Protein AF-A0A7C7X3R4-F1 (afdb_monomer_lite)

pLDDT: mean 77.68, std 12.05, range [36.22, 93.56]

Sequence (176 aa):
MNEYLIIAFWIIAAFTLCMLVMKVWGDGIYMLVKNWRVVTAVAMVLVFVSLISLKHDNLQYEMASYVYSAKTPDDVKIASTIQQCKGFVQAKLEGQETQDYRTISAGIINISNISYWEICANTFGMNYWKHDISINGQNGGHLLCNAYTHATYRSGKVNAWCDTVFASPRTEDQKV

Radius of gyration: 28.85 Å; chains: 1; bounding box: 62×56×86 Å

Secondary structure (DSSP, 8-state):
-HHHHHHHHHHHHHHHHHHHHHHHHHHHHHHHHHTHHHHHHHHHHHHHHHHHHHHHHHHHHHHHHHHHHH----HHHHHHHHHHHHHHHHHHHTT-----EEEEEETTEEEEEEEHHHHHHHHHHHHTTTS---BTTB-HHHHHHHHHHT-S---HHHHHHHHHHS-PPPTTS---

Structure (mmCIF, N/CA/C/O backbone):
data_AF-A0A7C7X3R4-F1
#
_entry.id   AF-A0A7C7X3R4-F1
#
loop_
_atom_site.group_PDB
_atom_site.id
_atom_site.type_symbol
_atom_site.label_atom_id
_atom_site.label_alt_id
_atom_site.label_comp_id
_atom_site.label_asym_id
_atom_site.label_entity_id
_atom_site.label_seq_id
_atom_site.pdbx_PDB_ins_code
_atom_site.Cartn_x
_atom_site.Cartn_y
_atom_site.Cartn_z
_atom_site.occupancy
_atom_site.B_iso_or_equiv
_atom_site.auth_seq_id
_atom_site.auth_comp_id
_atom_site.auth_asym_id
_atom_site.auth_atom_id
_atom_site.pdbx_PDB_model_num
ATOM 1 N N . MET A 1 1 ? 11.519 27.269 -60.490 1.00 56.34 1 MET A N 1
ATOM 2 C CA . MET A 1 1 ? 12.779 26.507 -60.674 1.00 56.34 1 MET A CA 1
ATOM 3 C C . MET A 1 1 ? 13.550 26.326 -59.360 1.00 56.34 1 MET A C 1
ATOM 5 O O . MET A 1 1 ? 14.027 25.228 -59.125 1.00 56.34 1 MET A O 1
ATOM 9 N N . ASN A 1 2 ? 13.601 27.332 -58.471 1.00 65.75 2 A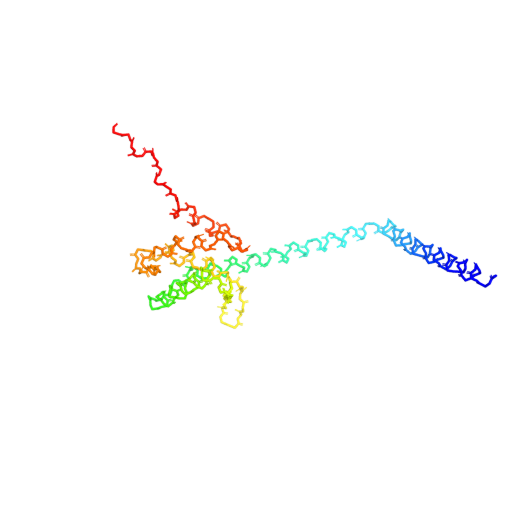SN A N 1
ATOM 10 C CA . ASN A 1 2 ? 14.262 27.224 -57.156 1.00 65.75 2 ASN A CA 1
ATOM 11 C C . ASN A 1 2 ? 13.612 26.233 -56.169 1.00 65.75 2 ASN A C 1
ATOM 13 O O . ASN A 1 2 ? 14.325 25.531 -55.464 1.00 65.75 2 ASN A O 1
ATOM 17 N N . GLU A 1 3 ? 12.281 26.133 -56.121 1.00 68.00 3 GLU A N 1
ATOM 18 C CA . GLU A 1 3 ? 11.597 25.279 -55.129 1.00 68.00 3 GLU A CA 1
ATOM 19 C C . GLU A 1 3 ? 11.862 23.781 -55.336 1.00 68.00 3 GLU A C 1
ATOM 21 O 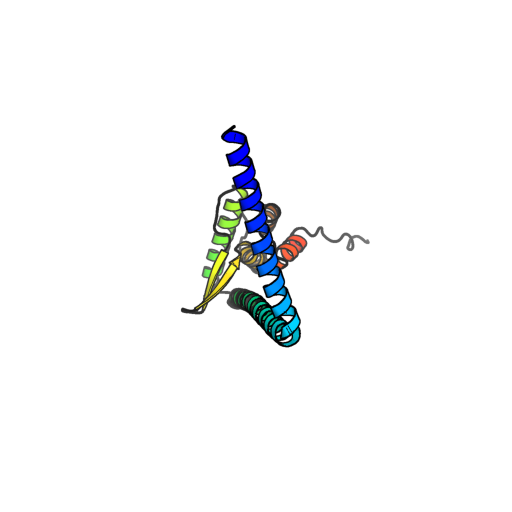O . GLU A 1 3 ? 12.132 23.059 -54.380 1.00 68.00 3 GLU A O 1
ATOM 26 N N . TYR A 1 4 ? 11.892 23.320 -56.589 1.00 73.12 4 TYR A N 1
ATOM 27 C CA . TYR A 1 4 ? 12.204 21.925 -56.919 1.00 73.12 4 TYR A CA 1
ATOM 28 C C . TYR A 1 4 ? 13.652 21.542 -56.578 1.00 73.12 4 TYR A C 1
ATOM 30 O O . TYR A 1 4 ? 13.905 20.412 -56.168 1.00 73.12 4 TYR A O 1
ATOM 38 N N . LEU A 1 5 ? 14.594 22.486 -56.691 1.00 75.75 5 LEU A N 1
ATOM 39 C CA . LEU A 1 5 ? 15.992 22.282 -56.292 1.00 75.75 5 LEU A CA 1
ATOM 40 C C . LEU A 1 5 ? 16.142 22.190 -54.769 1.00 75.75 5 LEU A C 1
ATOM 42 O O . LEU A 1 5 ? 16.893 21.349 -54.279 1.00 75.75 5 LEU A O 1
ATOM 46 N N . ILE A 1 6 ? 15.391 23.002 -54.021 1.00 77.00 6 ILE A N 1
ATOM 47 C CA . ILE A 1 6 ? 15.380 22.960 -52.553 1.00 77.00 6 ILE A CA 1
ATOM 48 C C . ILE A 1 6 ? 14.796 21.627 -52.069 1.00 77.00 6 ILE A C 1
ATOM 50 O O . ILE A 1 6 ? 15.401 20.964 -51.230 1.00 77.00 6 ILE A O 1
ATOM 54 N N . ILE A 1 7 ? 13.668 21.186 -52.635 1.00 80.00 7 ILE A N 1
ATOM 55 C CA . ILE A 1 7 ? 13.045 19.900 -52.280 1.00 80.00 7 ILE A CA 1
ATOM 56 C C . ILE A 1 7 ? 13.986 18.728 -52.596 1.00 80.00 7 ILE A C 1
ATOM 58 O O . ILE A 1 7 ? 14.174 17.850 -51.754 1.00 80.00 7 ILE A O 1
ATOM 62 N N . ALA A 1 8 ? 14.637 18.731 -53.764 1.00 80.94 8 ALA A N 1
ATOM 63 C CA . ALA A 1 8 ? 15.609 17.700 -54.125 1.00 80.94 8 ALA A CA 1
ATOM 64 C C . ALA A 1 8 ? 16.798 17.650 -53.147 1.00 80.94 8 ALA A C 1
ATOM 66 O O . ALA A 1 8 ? 17.225 16.564 -52.752 1.00 80.94 8 ALA A O 1
ATOM 67 N N . PHE A 1 9 ? 17.295 18.807 -52.698 1.00 84.75 9 PHE A N 1
ATOM 68 C CA . PHE A 1 9 ? 18.372 18.884 -51.711 1.00 84.75 9 PHE A CA 1
ATOM 69 C C . PHE A 1 9 ? 17.968 18.280 -50.357 1.00 84.75 9 PHE A C 1
ATOM 71 O O . PHE A 1 9 ? 18.719 17.484 -49.793 1.00 84.75 9 PHE A O 1
ATOM 78 N N . TRP A 1 10 ? 16.762 18.577 -49.862 1.00 84.94 10 TRP A N 1
ATOM 79 C CA . TRP A 1 10 ? 16.252 18.000 -48.611 1.00 84.94 10 TRP A CA 1
ATOM 80 C C . TRP A 1 10 ? 16.064 16.484 -48.687 1.00 84.94 10 TRP A C 1
ATOM 82 O O . TRP A 1 10 ? 16.384 15.784 -47.727 1.00 84.94 10 TRP A O 1
ATOM 92 N N . ILE A 1 11 ? 15.610 15.961 -49.828 1.00 85.44 11 ILE A N 1
ATOM 93 C CA . ILE A 1 11 ? 15.464 14.513 -50.039 1.00 85.44 11 ILE A CA 1
ATOM 94 C C . ILE A 1 11 ? 16.835 13.821 -49.998 1.00 85.44 11 ILE A C 1
ATOM 96 O O . ILE A 1 11 ? 16.991 12.799 -49.330 1.00 85.44 11 ILE A O 1
ATOM 100 N N . ILE A 1 12 ? 17.851 14.397 -50.647 1.00 86.31 12 ILE A N 1
ATOM 101 C CA . ILE A 1 12 ? 19.220 13.856 -50.641 1.00 86.31 12 ILE A CA 1
ATOM 102 C C . ILE A 1 12 ? 19.835 13.929 -49.232 1.00 86.31 12 ILE A C 1
ATOM 104 O O . ILE A 1 12 ? 20.488 12.980 -48.784 1.00 86.31 12 ILE A O 1
ATOM 108 N N . ALA A 1 13 ? 19.594 15.016 -48.496 1.00 84.38 13 ALA A N 1
ATOM 109 C CA . ALA A 1 13 ? 20.072 15.171 -47.124 1.00 84.38 13 ALA A CA 1
ATOM 110 C C . ALA A 1 13 ? 19.409 14.157 -46.169 1.00 84.38 13 ALA A C 1
ATOM 112 O O . ALA A 1 13 ? 20.085 13.513 -45.368 1.00 84.38 13 ALA A O 1
ATOM 113 N N . ALA A 1 14 ? 18.096 13.943 -46.294 1.00 84.31 14 ALA A N 1
ATOM 114 C CA . ALA A 1 14 ? 17.368 12.952 -45.503 1.00 84.31 14 ALA A CA 1
ATOM 115 C C . ALA A 1 14 ? 17.818 11.514 -45.817 1.00 84.31 14 ALA A C 1
ATOM 117 O O . ALA A 1 14 ? 17.980 10.693 -44.911 1.00 84.31 14 ALA A O 1
ATOM 118 N N . PHE A 1 15 ? 18.073 11.217 -47.094 1.00 87.12 15 PHE A N 1
ATOM 119 C CA . PHE A 1 15 ? 18.560 9.909 -47.526 1.00 87.12 15 PHE A CA 1
ATOM 120 C C . PHE A 1 15 ? 19.972 9.616 -47.001 1.00 87.12 15 PHE A C 1
ATOM 122 O O . PHE A 1 15 ? 20.232 8.530 -46.483 1.00 87.12 15 PHE A O 1
ATOM 129 N N . THR A 1 16 ? 20.879 10.594 -47.064 1.00 83.44 16 THR A N 1
ATOM 130 C CA . THR A 1 16 ? 22.240 10.441 -46.525 1.00 83.44 16 THR A CA 1
ATOM 131 C C . THR A 1 16 ? 22.244 10.297 -45.001 1.00 83.44 16 THR A C 1
ATOM 133 O O . THR A 1 16 ? 22.966 9.446 -44.483 1.00 83.44 16 THR A O 1
ATOM 136 N N . LEU A 1 17 ? 21.376 11.020 -44.282 1.00 85.31 17 LEU A N 1
ATOM 137 C CA . LEU A 1 17 ? 21.175 10.834 -42.841 1.00 85.31 17 LEU A CA 1
ATOM 138 C C . LEU A 1 17 ? 20.699 9.408 -42.512 1.00 85.31 17 LEU A C 1
ATOM 140 O O . LEU A 1 17 ? 21.271 8.756 -41.640 1.00 85.31 17 LEU A O 1
ATOM 144 N N . CYS A 1 18 ? 19.700 8.890 -43.235 1.00 83.31 18 CYS A N 1
ATOM 145 C CA . CYS A 1 18 ? 19.205 7.525 -43.031 1.00 83.31 18 CYS A CA 1
ATOM 146 C C . CYS A 1 18 ? 20.293 6.472 -43.279 1.00 83.31 18 CYS A C 1
ATOM 148 O O . CYS A 1 18 ? 20.432 5.533 -42.496 1.00 83.31 18 CYS A O 1
ATOM 150 N N . MET A 1 19 ? 21.101 6.643 -44.328 1.00 82.88 19 MET A N 1
ATOM 151 C CA . MET A 1 19 ? 22.218 5.744 -44.633 1.00 82.88 19 MET A CA 1
ATOM 152 C C . MET A 1 19 ? 23.293 5.764 -43.538 1.00 82.88 19 MET A C 1
ATOM 154 O O . MET A 1 19 ? 23.817 4.710 -43.175 1.00 82.88 19 MET A O 1
ATOM 158 N N . LEU A 1 20 ? 23.596 6.935 -42.968 1.00 82.38 20 LEU A N 1
ATOM 159 C CA . LEU A 1 20 ? 24.538 7.062 -41.852 1.00 82.38 20 LEU A CA 1
ATOM 160 C C . LEU A 1 20 ? 24.013 6.392 -40.582 1.00 82.38 20 LEU A C 1
ATOM 162 O O . LEU A 1 20 ? 24.754 5.654 -39.936 1.00 82.38 20 LEU A O 1
ATOM 166 N N . VAL A 1 21 ? 22.733 6.585 -40.256 1.00 80.25 21 VAL A N 1
ATOM 167 C CA . VAL A 1 21 ? 22.088 5.907 -39.125 1.00 80.25 21 VAL A CA 1
ATOM 168 C C . VAL A 1 21 ? 22.159 4.393 -39.328 1.00 80.25 21 VAL A C 1
ATOM 170 O O . VAL A 1 21 ? 22.690 3.696 -38.468 1.00 80.25 21 VAL A O 1
ATOM 173 N N . MET A 1 22 ? 21.739 3.874 -40.485 1.00 79.88 22 MET A N 1
ATOM 174 C CA . MET A 1 22 ? 21.811 2.435 -40.770 1.00 79.88 22 MET A CA 1
ATOM 175 C C . MET A 1 22 ? 23.236 1.877 -40.680 1.00 79.88 22 MET A C 1
ATOM 177 O O . MET A 1 22 ? 23.420 0.775 -40.169 1.00 79.88 22 MET A O 1
ATOM 181 N N . LYS A 1 23 ? 24.252 2.637 -41.108 1.00 79.00 23 LYS A N 1
ATOM 182 C CA . LYS A 1 23 ? 25.659 2.240 -40.970 1.00 79.00 23 LYS A CA 1
ATOM 183 C C . LYS A 1 23 ? 26.093 2.160 -39.505 1.00 79.00 23 LYS A C 1
ATOM 185 O O . LYS A 1 23 ? 26.692 1.165 -39.119 1.00 79.00 23 LYS A O 1
ATOM 190 N N . VAL A 1 24 ? 25.750 3.152 -38.683 1.00 79.50 24 VAL A N 1
ATOM 191 C CA . VAL A 1 24 ? 26.073 3.160 -37.244 1.00 79.50 24 VAL A CA 1
ATOM 192 C C . VAL A 1 24 ? 25.385 2.005 -36.514 1.00 79.50 24 VAL A C 1
ATOM 194 O O . VAL A 1 24 ? 26.017 1.320 -35.712 1.00 79.50 24 VAL A O 1
ATOM 197 N N . TRP A 1 25 ? 24.113 1.741 -36.823 1.00 74.19 25 TRP A N 1
ATOM 198 C CA . TRP A 1 25 ? 23.392 0.589 -36.279 1.00 74.19 25 TRP A CA 1
ATOM 199 C C . TRP A 1 25 ? 23.997 -0.736 -36.753 1.00 74.19 25 TRP A C 1
ATOM 201 O O . TRP A 1 25 ? 24.166 -1.647 -35.947 1.00 74.19 25 TRP A O 1
ATOM 211 N N . GLY A 1 26 ? 24.377 -0.837 -38.029 1.00 76.75 26 GLY A N 1
ATOM 212 C CA . GLY A 1 26 ? 25.046 -2.009 -38.593 1.00 76.75 26 GLY A CA 1
ATOM 213 C C . GLY A 1 26 ? 26.405 -2.286 -37.949 1.00 76.75 26 GLY A C 1
ATOM 214 O O . GLY A 1 26 ? 26.671 -3.420 -37.561 1.00 76.75 26 GLY A O 1
ATOM 215 N N . ASP A 1 27 ? 27.230 -1.256 -37.754 1.00 77.75 27 ASP A N 1
ATOM 216 C CA . ASP A 1 27 ? 28.529 -1.359 -37.081 1.00 77.75 27 ASP A CA 1
ATOM 217 C C . ASP A 1 27 ? 28.356 -1.715 -35.590 1.00 77.75 27 ASP A C 1
ATOM 219 O O . ASP A 1 27 ? 29.103 -2.535 -35.050 1.00 77.75 27 ASP A O 1
ATOM 223 N N . GLY A 1 28 ? 27.321 -1.172 -34.937 1.00 72.69 28 GLY A N 1
ATOM 224 C CA . GLY A 1 28 ? 26.932 -1.529 -33.571 1.00 72.69 28 GLY A CA 1
ATOM 225 C C . GLY A 1 28 ? 26.510 -2.995 -33.444 1.00 72.69 28 GLY A C 1
ATOM 226 O O . GLY A 1 28 ? 27.040 -3.720 -32.603 1.00 72.69 28 GLY A O 1
ATOM 227 N N . ILE A 1 29 ? 25.620 -3.470 -34.318 1.00 76.75 29 ILE A N 1
ATOM 228 C CA . ILE A 1 29 ? 25.195 -4.878 -34.372 1.00 76.75 29 ILE A CA 1
ATOM 229 C C . ILE A 1 29 ? 26.383 -5.783 -34.704 1.00 76.75 29 ILE A C 1
ATOM 231 O O . ILE A 1 29 ? 26.544 -6.833 -34.088 1.00 76.75 29 ILE A O 1
ATOM 235 N N . TYR A 1 30 ? 27.259 -5.375 -35.620 1.00 76.56 30 TYR A N 1
ATOM 236 C CA . TYR A 1 30 ? 28.452 -6.137 -35.970 1.00 76.56 30 TYR A CA 1
ATOM 237 C C . TYR A 1 30 ? 29.412 -6.278 -34.783 1.00 76.56 30 TYR A C 1
ATOM 239 O O . TYR A 1 30 ? 29.906 -7.374 -34.526 1.00 76.56 30 TYR A O 1
ATOM 247 N N . MET A 1 31 ? 29.635 -5.214 -34.004 1.00 72.25 31 MET A N 1
ATOM 248 C CA . MET A 1 31 ? 30.412 -5.283 -32.760 1.00 72.25 31 MET A CA 1
ATOM 249 C C . MET A 1 31 ? 29.743 -6.186 -31.714 1.00 72.25 31 MET A C 1
ATOM 251 O O . MET A 1 31 ? 30.436 -6.966 -31.055 1.00 72.25 31 MET A O 1
ATOM 255 N N . LEU A 1 32 ? 28.410 -6.128 -31.593 1.00 69.44 32 LEU A N 1
ATOM 256 C CA . LEU A 1 32 ? 27.636 -6.985 -30.689 1.00 69.44 32 LEU A CA 1
ATOM 257 C C . LEU A 1 32 ? 27.736 -8.466 -31.079 1.00 69.44 32 LEU A C 1
ATOM 259 O O . LEU A 1 32 ? 27.951 -9.307 -30.212 1.00 69.44 32 LEU A O 1
ATOM 263 N N . VAL A 1 33 ? 27.640 -8.792 -32.370 1.00 75.88 33 VAL A N 1
ATOM 264 C CA . VAL A 1 33 ? 27.760 -10.166 -32.885 1.00 75.88 33 VAL A CA 1
ATOM 265 C C . VAL A 1 33 ? 29.203 -10.662 -32.796 1.00 75.88 33 VAL A C 1
A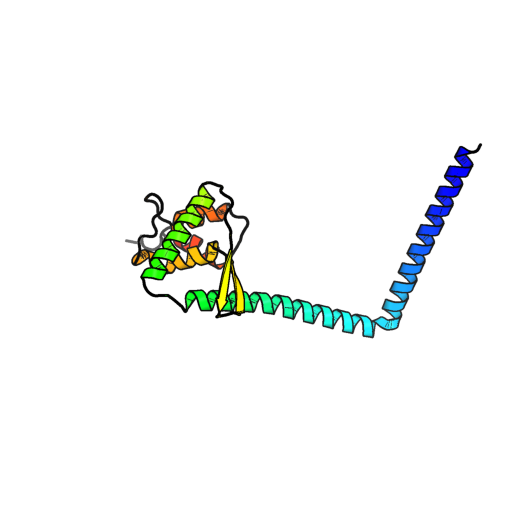TOM 267 O O . VAL A 1 33 ? 29.445 -11.790 -32.370 1.00 75.88 33 VAL A O 1
ATOM 270 N N . LYS A 1 34 ? 30.187 -9.822 -33.135 1.00 81.38 34 LYS A N 1
ATOM 271 C CA . LYS A 1 34 ? 31.611 -10.178 -33.078 1.00 81.38 34 LYS A CA 1
ATOM 272 C C . LYS A 1 34 ? 32.069 -10.483 -31.650 1.00 81.38 34 LYS A C 1
ATOM 274 O O . LYS A 1 34 ? 32.817 -11.434 -31.442 1.00 81.38 34 LYS A O 1
ATOM 279 N N . ASN A 1 35 ? 31.578 -9.724 -30.670 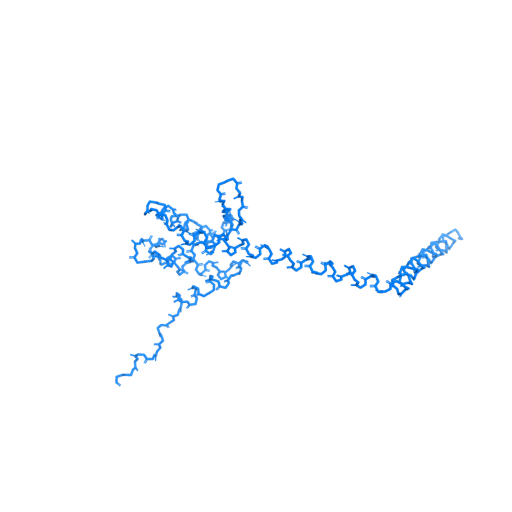1.00 80.81 35 ASN A N 1
ATOM 280 C CA . ASN A 1 35 ? 31.922 -9.877 -29.255 1.00 80.81 35 ASN A CA 1
ATOM 281 C C . ASN A 1 35 ? 30.776 -10.482 -28.425 1.00 80.81 35 ASN A C 1
ATOM 283 O O . ASN A 1 35 ? 30.699 -10.239 -27.218 1.00 80.81 35 ASN A O 1
ATOM 287 N N . TRP A 1 36 ? 29.901 -11.285 -29.045 1.00 76.38 36 TRP A N 1
ATOM 288 C CA . TRP A 1 36 ? 28.646 -11.753 -28.438 1.00 76.38 36 TRP A CA 1
ATOM 289 C C . TRP A 1 36 ? 28.831 -12.392 -27.060 1.00 76.38 36 TRP A C 1
ATOM 291 O O . TRP A 1 36 ? 28.046 -12.122 -26.160 1.00 76.38 36 TRP A O 1
ATOM 301 N N . ARG A 1 37 ? 29.917 -13.150 -26.854 1.00 78.44 37 ARG A N 1
ATOM 302 C CA . ARG A 1 37 ? 30.238 -13.795 -25.568 1.00 78.44 37 ARG A CA 1
ATOM 303 C C . ARG A 1 37 ? 30.428 -12.794 -24.423 1.00 78.44 37 ARG A C 1
ATOM 305 O O . ARG A 1 37 ? 29.993 -13.050 -23.302 1.00 78.44 37 ARG A O 1
ATOM 312 N N . VAL A 1 38 ? 31.067 -11.656 -24.698 1.00 79.94 38 VAL A N 1
ATOM 313 C CA . VAL A 1 38 ? 31.316 -10.598 -23.703 1.00 79.94 38 VAL A CA 1
ATOM 314 C C . VAL A 1 38 ? 30.027 -9.828 -23.432 1.00 79.94 38 VAL A C 1
ATOM 316 O O . VAL A 1 38 ? 29.677 -9.588 -22.280 1.00 79.94 38 VAL A O 1
ATOM 319 N N . VAL A 1 39 ? 29.276 -9.513 -24.487 1.00 79.44 39 VAL A N 1
ATOM 320 C CA . VAL A 1 39 ? 27.991 -8.808 -24.394 1.00 79.44 39 VAL A CA 1
ATOM 321 C C . VAL A 1 39 ? 26.976 -9.615 -23.584 1.00 79.44 39 VAL A C 1
ATOM 323 O O . VAL A 1 39 ? 26.326 -9.061 -22.702 1.00 79.44 39 VAL A O 1
ATOM 326 N N . THR A 1 40 ? 26.878 -10.929 -23.812 1.00 78.25 40 THR A N 1
ATOM 327 C CA . THR A 1 40 ? 25.981 -11.801 -23.040 1.00 78.25 40 THR A CA 1
ATOM 328 C C . THR A 1 40 ? 26.365 -11.872 -21.567 1.00 78.25 40 THR A C 1
ATOM 330 O O . THR A 1 40 ? 25.482 -11.892 -20.715 1.00 78.25 40 THR A O 1
ATOM 333 N N . ALA A 1 41 ? 27.664 -11.873 -21.246 1.00 80.12 41 ALA A N 1
ATOM 334 C CA . ALA A 1 41 ? 28.128 -11.875 -19.860 1.00 80.12 41 ALA A CA 1
ATOM 335 C C . ALA A 1 41 ? 27.774 -10.562 -19.145 1.00 80.12 41 ALA A C 1
ATOM 337 O O . ALA A 1 41 ? 27.236 -10.589 -18.041 1.00 80.12 41 ALA A O 1
ATOM 338 N N . VAL A 1 42 ? 27.995 -9.416 -19.797 1.00 82.94 42 VAL A N 1
ATOM 339 C CA . VAL A 1 42 ? 27.622 -8.098 -19.256 1.00 82.94 42 VAL A CA 1
ATOM 340 C C . VAL A 1 42 ? 26.106 -7.979 -19.087 1.00 82.94 42 VAL A C 1
ATOM 342 O O . VAL A 1 42 ? 25.644 -7.537 -18.037 1.00 82.94 42 VAL A O 1
ATOM 345 N N . ALA A 1 43 ? 25.322 -8.427 -20.071 1.00 83.56 43 ALA A N 1
ATOM 346 C CA . ALA A 1 43 ? 23.865 -8.439 -19.981 1.00 83.56 43 ALA A CA 1
ATOM 347 C C . ALA A 1 43 ? 23.375 -9.313 -18.816 1.00 83.56 43 ALA A C 1
ATOM 349 O O . ALA A 1 43 ? 22.521 -8.878 -18.049 1.00 83.56 43 ALA A O 1
ATOM 350 N N . MET A 1 44 ? 23.958 -10.503 -18.625 1.00 84.00 44 MET A N 1
ATOM 351 C CA . MET A 1 44 ? 23.646 -11.351 -17.473 1.00 84.00 44 MET A CA 1
ATOM 352 C C . MET A 1 44 ? 23.968 -10.651 -16.152 1.00 84.00 44 MET A C 1
ATOM 354 O O . MET A 1 44 ? 23.123 -10.643 -15.265 1.00 84.00 44 MET A O 1
ATOM 358 N N . VAL A 1 45 ? 25.131 -10.006 -16.019 1.00 84.94 45 VAL A N 1
ATOM 359 C CA . VAL A 1 45 ? 25.484 -9.264 -14.795 1.00 84.94 45 VAL A CA 1
ATOM 360 C C . VAL A 1 45 ? 24.486 -8.136 -14.518 1.00 84.94 45 VAL A C 1
ATOM 362 O O . VAL A 1 45 ? 24.033 -8.001 -13.386 1.00 84.94 45 VAL A O 1
ATOM 365 N N . LEU A 1 46 ? 24.079 -7.370 -15.532 1.00 85.38 46 LEU A N 1
ATOM 366 C CA . LEU A 1 46 ? 23.077 -6.308 -15.375 1.00 85.38 46 LEU A CA 1
ATOM 367 C C . LEU A 1 46 ? 21.706 -6.856 -14.947 1.00 85.38 46 LEU A C 1
ATOM 369 O O . LEU A 1 46 ? 21.042 -6.278 -14.082 1.00 85.38 46 LEU A O 1
ATOM 373 N N . VAL A 1 47 ? 21.297 -8.001 -15.500 1.00 85.12 47 VAL A N 1
ATOM 374 C CA . VAL A 1 47 ? 20.076 -8.702 -15.077 1.00 85.12 47 VAL A CA 1
ATOM 375 C C . VAL A 1 47 ? 20.200 -9.186 -13.628 1.00 85.12 47 VAL A C 1
ATOM 377 O O . VAL A 1 47 ? 19.289 -8.988 -12.832 1.00 85.12 47 VAL A O 1
ATOM 380 N N . PHE A 1 48 ? 21.340 -9.750 -13.231 1.00 83.81 48 PHE A N 1
ATOM 381 C CA . PHE A 1 48 ? 21.562 -10.175 -11.847 1.00 83.81 48 PHE A CA 1
ATOM 382 C C . PHE A 1 48 ? 21.550 -9.000 -10.862 1.00 83.81 48 PHE A C 1
ATOM 384 O O . PHE A 1 48 ? 20.912 -9.095 -9.817 1.00 83.81 48 PHE A O 1
ATOM 391 N N . VAL A 1 49 ? 22.203 -7.882 -11.191 1.00 81.88 49 VAL A N 1
ATOM 392 C CA . VAL A 1 49 ? 22.218 -6.680 -10.341 1.00 81.88 49 VAL A CA 1
ATOM 393 C C . VAL A 1 49 ? 20.808 -6.110 -10.180 1.00 81.88 49 VAL A C 1
ATOM 395 O O . VAL A 1 49 ? 20.398 -5.832 -9.057 1.00 81.88 49 VAL A O 1
ATOM 398 N N . SER A 1 50 ? 20.033 -6.008 -11.263 1.00 77.31 50 SER A N 1
ATOM 399 C CA . SER A 1 50 ? 18.646 -5.524 -11.189 1.00 77.31 50 SER A CA 1
ATOM 400 C C . SER A 1 50 ? 17.738 -6.444 -10.366 1.00 77.31 50 SER A C 1
ATOM 402 O O . SER A 1 50 ? 16.950 -5.953 -9.558 1.00 77.31 50 SER A O 1
ATOM 404 N N . LEU A 1 51 ? 17.892 -7.768 -10.483 1.00 75.25 51 LEU A N 1
ATOM 405 C CA . LEU A 1 51 ? 17.178 -8.730 -9.636 1.00 75.25 51 LEU A CA 1
ATOM 406 C C . LEU A 1 51 ? 17.558 -8.601 -8.152 1.00 75.25 51 LEU A C 1
ATOM 408 O O . LEU A 1 51 ? 16.684 -8.699 -7.290 1.00 75.25 51 LEU A O 1
ATOM 412 N N . ILE A 1 52 ? 18.837 -8.367 -7.839 1.00 76.31 52 ILE A N 1
ATOM 413 C CA . ILE A 1 52 ? 19.300 -8.152 -6.460 1.00 76.31 52 ILE A CA 1
ATOM 414 C C . ILE A 1 52 ? 18.719 -6.853 -5.896 1.00 76.31 52 ILE A C 1
ATOM 416 O O . ILE A 1 52 ? 18.212 -6.874 -4.777 1.00 76.31 52 ILE A O 1
ATOM 420 N N . SER A 1 53 ? 18.737 -5.755 -6.657 1.00 70.69 53 SER A N 1
ATOM 421 C CA . SER A 1 53 ? 18.145 -4.478 -6.239 1.00 70.69 53 SER A CA 1
ATOM 422 C C . SER A 1 53 ? 16.645 -4.610 -5.958 1.00 70.69 53 SER A C 1
ATOM 424 O O . SER A 1 53 ? 16.203 -4.259 -4.869 1.00 70.69 53 SER A O 1
ATOM 426 N N . LEU A 1 54 ? 15.882 -5.232 -6.867 1.00 66.69 54 LEU A N 1
ATOM 427 C CA . LEU A 1 54 ? 14.448 -5.494 -6.670 1.00 66.69 54 LEU A CA 1
ATOM 428 C C . LEU A 1 54 ? 14.175 -6.343 -5.421 1.00 66.69 54 LEU A C 1
ATOM 430 O O . LEU A 1 54 ? 13.239 -6.081 -4.665 1.00 66.69 54 LEU A O 1
ATOM 434 N N . LYS A 1 55 ? 14.999 -7.370 -5.181 1.00 71.62 55 LYS A N 1
ATOM 435 C CA . LYS A 1 55 ? 14.864 -8.222 -3.996 1.00 71.62 55 LYS A CA 1
ATOM 436 C C . LYS A 1 55 ? 15.243 -7.481 -2.712 1.00 71.62 55 LYS A C 1
ATOM 438 O O . LYS A 1 55 ? 14.637 -7.738 -1.675 1.00 71.62 55 LYS A O 1
ATOM 443 N N . HIS A 1 56 ? 16.219 -6.577 -2.771 1.00 69.12 56 HIS A N 1
ATOM 444 C CA . HIS A 1 56 ? 16.640 -5.777 -1.628 1.00 69.12 56 HIS A CA 1
ATOM 445 C C . HIS A 1 56 ? 15.529 -4.822 -1.169 1.00 69.12 56 HIS A C 1
ATOM 447 O O . HIS A 1 56 ? 15.265 -4.754 0.034 1.00 69.12 56 HIS A O 1
ATOM 453 N N . ASP A 1 57 ? 14.853 -4.146 -2.099 1.00 63.09 57 ASP A N 1
ATOM 454 C CA . ASP A 1 57 ? 13.738 -3.246 -1.780 1.00 63.09 57 ASP A CA 1
ATOM 455 C C . ASP A 1 57 ? 12.575 -4.011 -1.135 1.00 63.09 57 ASP A C 1
ATOM 457 O O . ASP A 1 57 ? 12.023 -3.589 -0.115 1.00 63.09 57 ASP A O 1
ATOM 461 N N . ASN A 1 58 ? 12.256 -5.197 -1.666 1.00 69.00 58 ASN A N 1
ATOM 462 C CA . ASN A 1 58 ? 11.215 -6.051 -1.098 1.00 69.00 58 ASN A CA 1
ATOM 463 C C . ASN A 1 58 ? 11.588 -6.553 0.311 1.00 69.00 58 ASN A C 1
ATOM 465 O O . ASN A 1 58 ? 10.763 -6.538 1.222 1.00 69.00 58 ASN A O 1
ATOM 469 N N . LEU A 1 59 ? 12.856 -6.923 0.530 1.00 71.12 59 LEU A N 1
ATOM 470 C CA . LEU A 1 59 ? 13.344 -7.350 1.844 1.00 71.12 59 LEU A CA 1
ATOM 471 C C . LEU A 1 59 ? 13.299 -6.206 2.871 1.00 71.12 59 LEU A C 1
ATOM 473 O O . LEU A 1 59 ? 12.937 -6.422 4.027 1.00 71.12 59 LEU A O 1
ATOM 477 N N . GLN A 1 60 ? 13.648 -4.979 2.468 1.00 71.25 60 GLN A N 1
ATOM 478 C CA . GLN A 1 60 ? 13.533 -3.796 3.327 1.00 71.25 60 GLN A CA 1
ATOM 479 C C . GLN A 1 60 ? 12.081 -3.517 3.715 1.00 71.25 60 GLN A C 1
ATOM 481 O O . GLN A 1 60 ? 11.805 -3.223 4.880 1.00 71.25 60 GLN A O 1
ATOM 486 N N . TYR A 1 61 ? 11.155 -3.655 2.767 1.00 68.38 61 TYR A N 1
ATOM 487 C CA . TYR A 1 61 ? 9.725 -3.521 3.021 1.00 68.38 61 TYR A CA 1
ATOM 488 C C . TYR A 1 61 ? 9.214 -4.579 4.008 1.00 68.38 61 TYR A C 1
ATOM 490 O O . TYR A 1 61 ? 8.537 -4.255 4.988 1.00 68.38 61 TYR A O 1
ATOM 498 N N . GLU A 1 62 ? 9.583 -5.845 3.799 1.00 69.88 62 GLU A N 1
ATOM 499 C CA . GLU A 1 62 ? 9.222 -6.941 4.696 1.00 69.88 62 GLU A CA 1
ATOM 500 C C . GLU A 1 62 ? 9.757 -6.703 6.111 1.00 69.88 62 GLU A C 1
ATOM 502 O O . GLU A 1 62 ? 8.982 -6.772 7.070 1.00 69.88 62 GLU A O 1
ATOM 507 N N . MET A 1 63 ? 11.033 -6.326 6.243 1.00 68.81 63 MET A N 1
ATOM 508 C CA . MET A 1 63 ? 11.645 -5.986 7.530 1.00 68.81 63 MET A CA 1
ATOM 509 C C . MET A 1 63 ? 10.954 -4.799 8.204 1.00 68.81 63 MET A C 1
ATOM 511 O O . MET A 1 63 ? 10.678 -4.864 9.400 1.00 68.81 63 MET A O 1
ATOM 515 N N . ALA A 1 64 ? 10.621 -3.738 7.464 1.00 67.81 64 ALA A N 1
ATOM 516 C CA . ALA A 1 64 ? 9.882 -2.603 8.011 1.00 67.81 64 ALA A CA 1
ATOM 517 C C . ALA A 1 64 ? 8.503 -3.039 8.532 1.00 67.81 64 ALA A C 1
ATOM 519 O O . ALA A 1 64 ? 8.115 -2.672 9.644 1.00 67.81 64 ALA A O 1
ATOM 520 N N . SER A 1 65 ? 7.783 -3.860 7.761 1.00 66.00 65 SER A N 1
ATOM 521 C CA . SER A 1 65 ? 6.467 -4.376 8.148 1.00 66.00 65 SER A CA 1
ATOM 522 C C . SER A 1 65 ? 6.532 -5.278 9.381 1.00 66.00 65 SER A C 1
ATOM 524 O O . SER A 1 65 ? 5.684 -5.174 10.268 1.00 66.00 65 SER A O 1
ATOM 526 N N . TYR A 1 66 ? 7.584 -6.093 9.489 1.00 69.62 66 TYR A N 1
ATOM 527 C CA . TYR A 1 66 ? 7.835 -6.925 10.656 1.00 69.62 66 TYR A CA 1
ATOM 528 C C . TYR A 1 66 ? 8.176 -6.080 11.883 1.00 69.62 66 TYR A C 1
ATOM 530 O O . TYR A 1 66 ? 7.585 -6.280 12.936 1.00 69.62 66 TYR A O 1
ATOM 538 N N . VAL A 1 67 ? 9.072 -5.095 11.760 1.00 68.56 67 VAL A N 1
ATOM 539 C CA . VAL A 1 67 ? 9.434 -4.193 12.867 1.00 68.56 67 VAL A CA 1
ATOM 540 C C . VAL A 1 67 ? 8.211 -3.440 13.383 1.00 68.56 67 VAL A C 1
ATOM 542 O O . VAL A 1 67 ? 8.041 -3.325 14.597 1.00 68.56 67 VAL A O 1
ATOM 545 N N . TYR A 1 68 ? 7.346 -2.966 12.483 1.00 67.75 68 TYR A N 1
ATOM 546 C CA . TYR A 1 68 ? 6.084 -2.335 12.858 1.00 67.75 68 TYR A CA 1
ATOM 547 C C . TYR A 1 68 ? 5.166 -3.302 13.620 1.00 67.75 68 TYR A C 1
ATOM 549 O O . TYR A 1 68 ? 4.625 -2.941 14.661 1.00 67.75 68 TYR A O 1
ATOM 557 N N . SER A 1 69 ? 5.020 -4.538 13.136 1.00 62.62 69 SER A N 1
ATOM 558 C CA . SER A 1 69 ? 4.138 -5.529 13.760 1.00 62.62 69 SER A CA 1
ATOM 559 C C . SER A 1 69 ? 4.684 -6.108 15.071 1.00 62.62 69 SER A C 1
ATOM 561 O O . SER A 1 69 ? 3.900 -6.446 15.952 1.00 62.62 69 SER A O 1
ATOM 563 N N . ALA A 1 70 ? 6.004 -6.251 15.207 1.00 61.84 70 ALA A N 1
ATOM 564 C CA . ALA A 1 70 ? 6.658 -6.845 16.374 1.00 61.84 70 ALA A CA 1
ATOM 565 C C . ALA A 1 70 ? 6.814 -5.846 17.530 1.00 61.84 70 ALA A C 1
ATOM 567 O O . ALA A 1 70 ? 6.787 -6.236 18.695 1.00 61.84 70 ALA A O 1
ATOM 568 N N . LYS A 1 71 ? 6.948 -4.547 17.231 1.00 59.16 71 LYS A N 1
ATOM 569 C CA . LYS A 1 71 ? 6.849 -3.483 18.236 1.00 59.16 71 LYS A CA 1
ATOM 570 C C . LYS A 1 71 ? 5.393 -3.053 18.382 1.00 59.16 71 LYS A C 1
ATOM 572 O O . LYS A 1 71 ? 5.046 -1.936 18.012 1.00 59.16 71 LYS A O 1
ATOM 577 N N . THR A 1 72 ? 4.544 -3.900 18.959 1.00 53.06 72 THR A N 1
ATOM 578 C CA . THR A 1 72 ? 3.290 -3.409 19.548 1.00 53.06 72 THR A CA 1
ATOM 579 C C . THR A 1 72 ? 3.660 -2.494 20.715 1.00 53.06 72 THR A C 1
ATOM 581 O O . THR A 1 72 ? 4.269 -2.967 21.676 1.00 53.06 72 THR A O 1
ATOM 584 N N . PRO A 1 73 ? 3.410 -1.182 20.620 1.00 56.03 73 PRO A N 1
ATOM 585 C CA . PRO A 1 73 ? 3.840 -0.252 21.647 1.00 56.03 73 PRO A CA 1
ATOM 586 C C . PRO A 1 73 ? 2.856 -0.247 22.829 1.00 56.03 73 PRO A C 1
ATOM 588 O O . PRO A 1 73 ? 1.781 -0.828 22.730 1.00 56.03 73 PRO A O 1
ATOM 591 N N . ASP A 1 74 ? 3.208 0.447 23.916 1.00 63.91 74 ASP A N 1
ATOM 592 C CA . ASP A 1 74 ? 2.296 0.748 25.032 1.00 63.91 74 ASP A CA 1
ATOM 593 C C . ASP A 1 74 ? 0.920 1.239 24.533 1.00 63.91 74 ASP A C 1
ATOM 595 O O . ASP A 1 74 ? 0.851 1.957 23.528 1.00 63.91 74 ASP A O 1
ATOM 599 N N . ASP A 1 75 ? -0.161 0.929 25.261 1.00 66.12 75 ASP A N 1
ATOM 600 C CA . ASP A 1 75 ? -1.561 1.215 24.878 1.00 66.12 75 ASP A CA 1
ATOM 601 C C . ASP A 1 75 ? -1.800 2.661 24.389 1.00 66.12 75 ASP A C 1
ATOM 603 O O . ASP A 1 75 ? -2.594 2.909 23.480 1.00 66.12 75 ASP A O 1
ATOM 607 N N . VAL A 1 76 ? -1.056 3.636 24.925 1.00 67.06 76 VAL A N 1
ATOM 608 C CA . VAL A 1 76 ? -1.125 5.057 24.529 1.00 67.06 76 VAL A CA 1
ATOM 609 C C . VAL A 1 76 ? -0.730 5.278 23.062 1.00 67.06 76 VAL A C 1
ATOM 611 O O . VAL A 1 76 ? -1.353 6.064 22.346 1.00 67.06 76 VAL A O 1
ATOM 614 N N . LYS A 1 77 ? 0.304 4.583 22.582 1.00 76.00 77 LYS A N 1
ATOM 615 C CA . LYS A 1 77 ? 0.757 4.666 21.184 1.00 76.00 77 LYS A CA 1
ATOM 616 C C . LYS A 1 77 ? -0.168 3.893 20.243 1.00 76.00 77 LYS A C 1
ATOM 618 O O . LYS A 1 77 ? -0.280 4.256 19.072 1.00 76.00 77 LYS A O 1
ATOM 623 N N . ILE A 1 78 ? -0.844 2.857 20.740 1.00 80.69 78 ILE A N 1
ATOM 624 C CA . ILE A 1 78 ? -1.873 2.138 19.980 1.00 80.69 78 ILE A CA 1
ATOM 625 C C . ILE A 1 78 ? -3.076 3.055 19.752 1.00 80.69 78 ILE A C 1
ATOM 627 O O . ILE A 1 78 ? -3.485 3.241 18.607 1.00 80.69 78 ILE A O 1
ATOM 631 N N . ALA A 1 79 ? -3.582 3.705 20.804 1.00 80.69 79 ALA A N 1
ATOM 632 C CA . ALA A 1 79 ? -4.708 4.633 20.703 1.00 80.69 79 ALA A CA 1
ATOM 633 C C . ALA A 1 79 ? -4.434 5.785 19.719 1.00 80.69 79 ALA A C 1
ATOM 635 O O . ALA A 1 79 ? -5.282 6.108 18.885 1.00 80.69 79 ALA A O 1
ATOM 636 N N . SER A 1 80 ? -3.228 6.368 19.751 1.00 85.12 80 SER A N 1
ATOM 637 C CA . SER A 1 80 ? -2.859 7.426 18.803 1.00 85.12 80 SER A CA 1
ATOM 638 C C . SER A 1 80 ? -2.777 6.922 17.359 1.00 85.12 80 SER A C 1
ATOM 640 O O . SER A 1 80 ? -3.217 7.612 16.441 1.00 85.12 80 SER A O 1
ATOM 642 N N . THR A 1 81 ? -2.279 5.703 17.148 1.00 86.50 81 THR A N 1
ATOM 643 C CA . THR A 1 81 ? -2.202 5.090 15.816 1.00 86.50 81 THR A CA 1
ATOM 644 C C . THR A 1 81 ? -3.590 4.749 15.272 1.00 86.50 81 THR A C 1
ATOM 646 O O . THR A 1 81 ? -3.867 4.997 14.100 1.00 86.50 81 THR A O 1
ATOM 649 N N . ILE A 1 82 ? -4.499 4.265 16.124 1.00 88.56 82 ILE A N 1
ATOM 650 C CA . ILE A 1 82 ? -5.907 4.057 15.763 1.00 88.56 82 ILE A CA 1
ATOM 651 C C . ILE A 1 82 ? -6.532 5.378 15.318 1.00 88.56 82 ILE A C 1
ATOM 653 O O . ILE A 1 82 ? -7.147 5.420 14.256 1.00 88.56 82 ILE A O 1
ATOM 657 N N . GLN A 1 83 ? -6.333 6.465 16.068 1.00 89.94 83 GLN A N 1
ATOM 658 C CA . GLN A 1 83 ? -6.882 7.772 15.703 1.00 89.94 83 GLN A CA 1
ATOM 659 C C . GLN A 1 83 ? -6.338 8.283 14.361 1.00 89.94 83 GLN A C 1
ATOM 661 O O . GLN A 1 83 ? -7.102 8.804 13.549 1.00 89.94 83 GLN A O 1
ATOM 666 N N . GLN A 1 84 ? -5.043 8.085 14.088 1.00 90.12 84 GLN A N 1
ATOM 667 C CA . GLN A 1 84 ? -4.452 8.395 12.780 1.00 90.12 84 GLN A CA 1
ATOM 668 C C . GLN A 1 84 ? -5.104 7.582 11.658 1.00 90.12 84 GLN A C 1
ATOM 670 O O . GLN A 1 84 ? -5.418 8.132 10.606 1.00 90.12 84 GLN A O 1
ATOM 675 N N . CYS A 1 85 ? -5.361 6.294 11.891 1.00 90.94 85 CYS A N 1
ATOM 676 C CA . CYS A 1 85 ? -6.034 5.437 10.923 1.00 90.94 85 CYS A CA 1
ATOM 677 C C . CYS A 1 85 ? -7.494 5.821 10.683 1.00 90.94 85 CYS A C 1
ATOM 679 O O . CYS A 1 85 ? -7.937 5.810 9.537 1.00 90.94 85 CYS A O 1
ATOM 681 N N . LYS A 1 86 ? -8.226 6.222 11.730 1.00 92.69 86 LYS A N 1
ATOM 682 C CA . LYS A 1 86 ? -9.580 6.775 11.590 1.00 92.69 86 LYS A CA 1
ATOM 683 C C . LYS A 1 86 ? -9.569 8.020 10.700 1.00 92.69 86 LYS A C 1
ATOM 685 O O . LYS A 1 86 ? -10.327 8.080 9.738 1.00 92.69 86 LYS A O 1
ATOM 690 N N . GLY A 1 87 ? -8.661 8.960 10.977 1.00 91.62 87 GLY A N 1
ATOM 691 C CA . GLY A 1 87 ? -8.506 10.185 10.188 1.00 91.62 87 GLY A CA 1
ATOM 692 C C . GLY A 1 87 ? -8.115 9.919 8.733 1.00 91.62 87 GLY A C 1
ATOM 693 O O . GLY A 1 87 ? -8.698 10.508 7.830 1.00 91.62 87 GLY A O 1
ATOM 694 N N . PHE A 1 88 ? -7.187 8.989 8.489 1.00 93.44 88 PHE A N 1
ATOM 695 C CA . PHE A 1 88 ? -6.787 8.593 7.137 1.00 93.44 88 PHE A CA 1
ATOM 696 C C . PHE A 1 88 ? -7.958 8.012 6.336 1.00 93.44 88 PHE A C 1
ATOM 698 O O . PHE A 1 88 ? -8.234 8.465 5.228 1.00 93.44 88 PHE A O 1
ATOM 705 N N . VAL A 1 89 ? -8.676 7.035 6.901 1.00 92.44 89 VAL A N 1
ATOM 706 C CA . VAL A 1 89 ? -9.817 6.401 6.224 1.00 92.44 89 VAL A CA 1
ATOM 707 C C . VAL A 1 89 ? -10.921 7.419 5.960 1.00 92.44 89 VAL A C 1
ATOM 709 O O . VAL A 1 89 ? -11.459 7.455 4.856 1.00 92.44 89 VAL A O 1
ATOM 712 N N . GLN A 1 90 ? -11.227 8.276 6.936 1.00 93.56 90 GLN A N 1
ATOM 713 C CA . GLN A 1 90 ? -12.213 9.336 6.763 1.00 93.56 90 GLN A CA 1
ATOM 714 C C . GLN A 1 90 ? -11.819 10.296 5.633 1.00 93.56 90 GLN A C 1
ATOM 716 O O . GLN A 1 90 ? -12.622 10.533 4.736 1.00 93.56 90 GLN A O 1
ATOM 721 N N . ALA A 1 91 ? -10.574 10.772 5.613 1.00 91.31 91 ALA A N 1
ATOM 722 C CA . ALA A 1 91 ? -10.088 11.658 4.560 1.00 91.31 91 ALA A CA 1
ATOM 723 C C . ALA A 1 91 ? -10.172 11.008 3.167 1.00 91.31 91 ALA A C 1
ATOM 725 O O . ALA A 1 91 ? -10.564 11.660 2.200 1.00 91.31 91 ALA A O 1
ATOM 726 N N . LYS A 1 92 ? -9.867 9.707 3.054 1.00 91.94 92 LYS A N 1
ATOM 727 C CA . LYS A 1 92 ? -10.014 8.962 1.793 1.00 91.94 92 LYS A CA 1
ATOM 728 C C . LYS A 1 92 ? -11.467 8.817 1.352 1.00 91.94 92 LYS A C 1
ATOM 730 O O . LYS A 1 92 ? -11.740 8.943 0.163 1.00 91.94 92 LYS A O 1
ATOM 735 N N . LEU A 1 93 ? -12.393 8.593 2.283 1.00 90.69 93 LEU A N 1
ATOM 736 C CA . LEU A 1 93 ? -13.830 8.566 1.987 1.00 90.69 93 LEU A CA 1
ATOM 737 C C . LEU A 1 93 ? -14.358 9.941 1.558 1.00 90.69 93 LEU A C 1
ATOM 739 O O . LEU A 1 93 ? -15.236 10.018 0.706 1.00 90.69 93 LEU A O 1
ATOM 743 N N . GLU A 1 94 ? -13.800 11.017 2.111 1.00 91.50 94 GLU A N 1
ATOM 744 C CA . GLU A 1 94 ? -14.108 12.405 1.741 1.00 91.50 94 GLU A CA 1
ATOM 745 C C . GLU A 1 94 ? -13.418 12.852 0.435 1.00 91.50 94 GLU A C 1
ATOM 747 O O . GLU A 1 94 ? -13.615 13.981 -0.010 1.00 91.50 94 GLU A O 1
ATOM 752 N N . GLY A 1 95 ? -12.617 11.984 -0.197 1.00 86.12 95 GLY A N 1
ATOM 753 C CA . GLY A 1 95 ? -11.910 12.283 -1.445 1.00 86.12 95 GLY A CA 1
ATOM 754 C C . GLY A 1 95 ? -10.723 13.238 -1.288 1.00 86.12 95 GLY A C 1
ATOM 755 O O . GLY A 1 95 ? -10.281 13.830 -2.270 1.00 86.12 95 GLY A O 1
ATOM 756 N N . GLN A 1 96 ? -10.202 13.412 -0.072 1.00 88.00 96 GLN A N 1
ATOM 757 C CA . GLN A 1 96 ? -9.061 14.285 0.197 1.00 88.00 96 GLN A CA 1
ATOM 758 C C . GLN A 1 96 ? -7.734 13.618 -0.184 1.00 88.00 96 GLN A C 1
ATOM 760 O O . GLN A 1 96 ? -7.498 12.431 0.077 1.00 88.00 96 GLN A O 1
ATOM 765 N N . GLU A 1 97 ? -6.814 14.413 -0.733 1.00 79.31 97 GLU A N 1
ATOM 766 C CA . GLU A 1 97 ? -5.435 13.979 -0.934 1.00 79.31 97 GLU A CA 1
ATOM 767 C C . GLU A 1 97 ? -4.695 13.936 0.407 1.00 79.31 97 GLU A C 1
ATOM 769 O O . GLU A 1 97 ? -4.425 14.949 1.049 1.00 79.31 97 GLU A O 1
ATOM 774 N N . THR A 1 98 ? -4.362 12.724 0.834 1.00 80.94 98 THR A N 1
ATOM 775 C CA . THR A 1 98 ? -3.582 12.438 2.040 1.00 80.94 98 THR A CA 1
ATOM 776 C C . THR A 1 98 ? -2.393 11.558 1.690 1.00 80.94 98 THR A C 1
ATOM 778 O O . THR A 1 98 ? -2.443 10.791 0.724 1.00 80.94 98 THR A O 1
ATOM 781 N N . GLN A 1 99 ? -1.314 11.670 2.470 1.00 80.56 99 GLN A N 1
ATOM 782 C CA . GLN A 1 99 ? -0.137 10.825 2.283 1.00 80.56 99 GLN A CA 1
ATOM 783 C C . GLN A 1 99 ? -0.490 9.353 2.509 1.00 80.56 99 GLN A C 1
ATOM 785 O O . GLN A 1 99 ? -0.956 8.968 3.577 1.00 80.56 99 GLN A O 1
ATOM 790 N N . ASP A 1 100 ? -0.202 8.527 1.505 1.00 81.56 100 ASP A N 1
ATOM 791 C CA . ASP A 1 100 ? -0.491 7.089 1.524 1.00 81.56 100 ASP A CA 1
ATOM 792 C C . ASP A 1 100 ? 0.591 6.249 2.193 1.00 81.56 100 ASP A C 1
ATOM 794 O O . ASP A 1 100 ? 0.422 5.036 2.319 1.00 81.56 100 ASP A O 1
ATOM 798 N N . TYR A 1 101 ? 1.694 6.863 2.622 1.00 80.88 101 TYR A N 1
ATOM 799 C CA . TYR A 1 101 ? 2.854 6.161 3.154 1.00 80.88 101 TYR A CA 1
ATOM 800 C C . TYR A 1 101 ? 3.352 6.789 4.449 1.00 80.88 101 TYR A C 1
ATOM 802 O O . TYR A 1 101 ? 3.364 8.007 4.610 1.00 80.88 101 TYR A O 1
ATOM 810 N N . ARG A 1 102 ? 3.830 5.932 5.347 1.00 79.50 102 ARG A N 1
ATOM 811 C CA . ARG A 1 102 ? 4.554 6.291 6.558 1.00 79.50 102 ARG A CA 1
ATOM 812 C C . ARG A 1 102 ? 5.984 5.789 6.445 1.00 79.50 102 ARG A C 1
ATOM 814 O O . ARG A 1 102 ? 6.223 4.601 6.229 1.00 79.50 102 ARG A O 1
ATOM 821 N N . THR A 1 103 ? 6.934 6.687 6.651 1.00 76.50 103 THR A N 1
ATOM 822 C CA . THR A 1 103 ? 8.349 6.334 6.732 1.00 76.50 103 THR A CA 1
ATOM 823 C C . THR A 1 103 ? 8.639 5.639 8.059 1.00 76.50 103 THR A C 1
ATOM 825 O O . THR A 1 103 ? 8.344 6.180 9.128 1.00 76.50 103 THR A O 1
ATOM 828 N N . ILE A 1 104 ? 9.207 4.435 8.000 1.00 71.19 104 ILE A N 1
ATOM 829 C CA . ILE A 1 104 ? 9.630 3.678 9.178 1.00 71.19 104 ILE A CA 1
ATOM 830 C C . ILE A 1 104 ? 11.140 3.794 9.323 1.00 71.19 104 ILE A C 1
ATOM 832 O O . ILE A 1 104 ? 11.898 3.374 8.450 1.00 71.19 104 ILE A O 1
ATOM 836 N N . SER A 1 105 ? 11.579 4.324 10.462 1.00 67.62 105 SER A N 1
ATOM 837 C CA . SER A 1 105 ? 12.990 4.429 10.817 1.00 67.62 105 SER A CA 1
ATOM 838 C C . SER A 1 105 ? 13.355 3.522 11.994 1.00 67.62 105 SER A C 1
ATOM 840 O O . SER A 1 105 ? 12.580 3.327 12.934 1.00 67.62 105 SER A O 1
ATOM 842 N N . ALA A 1 106 ? 14.572 2.978 11.959 1.00 60.84 106 ALA A N 1
ATOM 843 C CA . ALA A 1 106 ? 15.236 2.374 13.109 1.00 60.84 106 ALA A CA 1
ATOM 844 C C . ALA A 1 106 ? 16.408 3.275 13.511 1.00 60.84 106 ALA A C 1
ATOM 846 O O . ALA A 1 106 ? 17.493 3.218 12.932 1.00 60.84 106 ALA A O 1
ATOM 847 N N . GLY A 1 107 ? 16.169 4.150 14.490 1.00 64.94 107 GLY A N 1
ATOM 848 C CA . GLY A 1 107 ? 17.130 5.190 14.856 1.00 64.94 107 GLY A CA 1
ATOM 849 C C . GLY A 1 107 ? 17.280 6.212 13.727 1.00 64.94 107 GLY A C 1
ATOM 850 O O . GLY A 1 107 ? 16.292 6.797 13.292 1.00 64.94 107 GLY A O 1
ATOM 851 N N . ILE A 1 108 ? 18.510 6.409 13.250 1.00 56.81 108 ILE A N 1
ATOM 852 C CA . ILE A 1 108 ? 18.839 7.327 12.142 1.00 56.81 108 ILE A CA 1
ATOM 853 C C . ILE A 1 108 ? 18.652 6.707 10.749 1.00 56.81 108 ILE A C 1
ATOM 855 O O . ILE A 1 108 ? 18.744 7.415 9.750 1.00 56.81 108 ILE A O 1
ATOM 859 N N . ILE A 1 109 ? 18.406 5.396 10.661 1.00 53.06 109 ILE A N 1
ATOM 860 C CA . ILE A 1 109 ? 18.302 4.687 9.383 1.00 53.06 109 ILE A CA 1
ATOM 861 C C . ILE A 1 109 ? 16.835 4.633 8.966 1.00 53.06 109 ILE A C 1
ATOM 863 O O . ILE A 1 109 ? 15.999 4.077 9.683 1.00 53.06 109 ILE A O 1
ATOM 867 N N . ASN A 1 110 ? 16.528 5.192 7.797 1.00 66.50 110 ASN A N 1
ATOM 868 C CA . ASN A 1 110 ? 15.247 4.977 7.137 1.00 66.50 110 ASN A CA 1
ATOM 869 C C . ASN A 1 110 ? 15.223 3.546 6.575 1.00 66.50 110 ASN A C 1
ATOM 871 O O . ASN A 1 110 ? 16.060 3.210 5.741 1.00 66.50 110 ASN A O 1
ATOM 875 N N . ILE A 1 111 ? 14.323 2.699 7.082 1.00 65.69 111 ILE A N 1
ATOM 876 C CA . ILE A 1 111 ? 14.247 1.286 6.693 1.00 65.69 111 ILE A CA 1
ATOM 877 C C . ILE A 1 111 ? 13.453 1.155 5.396 1.00 65.69 111 ILE A C 1
ATOM 879 O O . ILE A 1 111 ? 13.918 0.510 4.465 1.00 65.69 111 ILE A O 1
ATOM 883 N N . SER A 1 112 ? 12.248 1.729 5.354 1.00 73.12 112 SER A N 1
ATOM 884 C CA . SER A 1 112 ? 11.365 1.717 4.185 1.00 73.12 112 SER A CA 1
ATOM 885 C C . SER A 1 112 ? 10.124 2.587 4.431 1.00 73.12 112 SER A C 1
ATOM 887 O O . SER A 1 112 ? 9.828 2.982 5.564 1.00 73.12 112 SER A O 1
ATOM 889 N N . ASN A 1 113 ? 9.360 2.840 3.371 1.00 79.44 113 ASN A N 1
ATOM 890 C CA . ASN A 1 113 ? 8.031 3.437 3.442 1.00 79.44 113 ASN A CA 1
ATOM 891 C C . ASN A 1 113 ? 6.975 2.326 3.456 1.00 79.44 113 ASN A C 1
ATOM 893 O O . ASN A 1 113 ? 6.934 1.508 2.543 1.00 79.44 113 ASN A O 1
ATOM 897 N N . ILE A 1 114 ? 6.094 2.318 4.457 1.00 80.25 114 ILE A N 1
ATOM 898 C CA . ILE A 1 114 ? 4.956 1.389 4.528 1.00 80.25 114 ILE A CA 1
ATOM 899 C C . ILE A 1 114 ? 3.679 2.142 4.196 1.00 80.25 114 ILE A C 1
ATOM 901 O O . ILE A 1 114 ? 3.488 3.265 4.658 1.00 80.25 114 ILE A O 1
ATOM 905 N N . SER A 1 115 ? 2.782 1.528 3.427 1.00 86.50 115 SER A N 1
ATOM 906 C CA . SER A 1 115 ? 1.500 2.159 3.135 1.00 86.50 115 SER A CA 1
ATOM 907 C C . SER A 1 115 ? 0.603 2.276 4.375 1.00 86.50 115 SER A C 1
ATOM 909 O O . SER A 1 115 ? 0.457 1.325 5.147 1.00 86.50 115 SER A O 1
ATOM 911 N N . TYR A 1 116 ? -0.072 3.419 4.527 1.00 87.62 116 TYR A N 1
ATOM 912 C CA . TYR A 1 116 ? -1.121 3.623 5.527 1.00 87.62 116 TYR A CA 1
ATOM 913 C C . TYR A 1 116 ? -2.257 2.603 5.392 1.00 87.62 116 TYR A C 1
ATOM 915 O O . TYR A 1 116 ? -2.815 2.194 6.406 1.00 87.62 116 TYR A O 1
ATOM 923 N N . TRP A 1 117 ? -2.538 2.105 4.183 1.00 90.44 117 TRP A N 1
ATOM 924 C CA . TRP A 1 117 ? -3.511 1.029 3.972 1.00 90.44 117 TRP A CA 1
ATOM 925 C C . TRP A 1 117 ? -3.142 -0.245 4.743 1.00 90.44 117 TRP A C 1
ATOM 927 O O . TRP A 1 117 ? -3.985 -0.815 5.435 1.00 90.44 117 TRP A O 1
ATOM 937 N N . GLU A 1 118 ? -1.875 -0.664 4.686 1.00 87.81 118 GLU A N 1
ATOM 938 C CA . GLU A 1 118 ? -1.395 -1.843 5.418 1.00 87.81 118 GLU A CA 1
ATOM 939 C C . GLU A 1 118 ? -1.309 -1.594 6.922 1.00 87.81 118 GLU A C 1
ATOM 941 O O . GLU A 1 118 ? -1.709 -2.445 7.718 1.00 87.81 118 GLU A O 1
ATOM 946 N N . ILE A 1 119 ? -0.822 -0.414 7.313 1.00 87.06 119 ILE A N 1
ATOM 947 C CA . ILE A 1 119 ? -0.746 0.003 8.716 1.00 87.06 119 ILE A CA 1
ATOM 948 C C . ILE A 1 119 ? -2.131 -0.052 9.350 1.00 87.06 119 ILE A C 1
ATOM 950 O O . ILE A 1 119 ? -2.281 -0.615 10.434 1.00 87.06 119 ILE A O 1
ATOM 954 N N . CYS A 1 120 ? -3.142 0.501 8.686 1.00 89.62 120 CYS A N 1
ATOM 955 C CA . CYS A 1 120 ? -4.484 0.588 9.234 1.00 89.62 120 CYS A CA 1
ATOM 956 C C . CYS A 1 120 ? -5.235 -0.739 9.184 1.00 89.62 120 CYS A C 1
ATOM 958 O O . CYS A 1 120 ? -5.911 -1.057 10.160 1.00 89.62 120 CYS A O 1
ATOM 960 N N . ALA A 1 121 ? -5.039 -1.563 8.148 1.00 88.62 121 ALA A N 1
ATOM 961 C CA . ALA A 1 121 ? -5.551 -2.934 8.138 1.00 88.62 121 ALA A CA 1
ATOM 962 C C . ALA A 1 121 ? -4.998 -3.741 9.328 1.00 88.62 121 ALA A C 1
ATOM 964 O O . ALA A 1 121 ? -5.767 -4.321 10.092 1.00 88.62 121 ALA A O 1
ATOM 965 N N . ASN A 1 122 ? -3.679 -3.697 9.562 1.00 85.56 122 ASN A N 1
ATOM 966 C CA . ASN A 1 122 ? -3.058 -4.390 10.693 1.00 85.56 122 ASN A CA 1
ATOM 967 C C . ASN A 1 122 ? -3.494 -3.800 12.046 1.00 85.56 122 ASN A C 1
ATOM 969 O O . ASN A 1 122 ? -3.793 -4.527 12.989 1.00 85.56 122 ASN A O 1
ATOM 973 N N . THR A 1 123 ? -3.561 -2.470 12.149 1.00 86.06 123 THR A N 1
ATOM 974 C CA . THR A 1 123 ? -3.923 -1.784 13.399 1.00 86.06 123 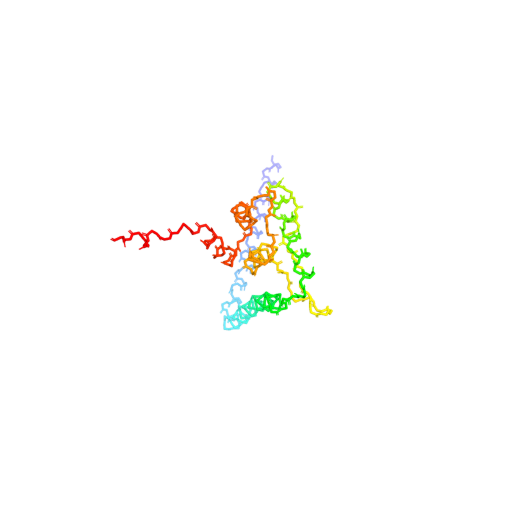THR A CA 1
ATOM 975 C C . THR A 1 123 ? -5.364 -2.084 13.791 1.00 86.06 123 THR A C 1
ATOM 977 O O . THR A 1 123 ? -5.611 -2.419 14.947 1.00 86.06 123 THR A O 1
ATOM 980 N N . PHE A 1 124 ? -6.312 -2.010 12.855 1.00 88.19 124 PHE A N 1
ATOM 981 C CA . PHE A 1 124 ? -7.696 -2.383 13.130 1.00 88.19 124 PHE A CA 1
ATOM 982 C C . PHE A 1 124 ? -7.823 -3.882 13.413 1.00 88.19 124 PHE A C 1
ATOM 984 O O . PHE A 1 124 ? -8.480 -4.247 14.384 1.00 88.19 124 PHE A O 1
ATOM 991 N N . GLY A 1 125 ? -7.128 -4.741 12.662 1.00 83.69 125 GLY A N 1
ATOM 992 C CA . GLY A 1 125 ? -7.178 -6.189 12.865 1.00 83.69 125 GLY A CA 1
ATOM 993 C C . GLY A 1 125 ? -6.597 -6.682 14.185 1.00 83.69 125 GLY A C 1
ATOM 994 O O . GLY A 1 125 ? -7.145 -7.596 14.789 1.00 83.69 125 GLY A O 1
ATOM 995 N N . MET A 1 126 ? -5.549 -6.050 14.704 1.00 81.00 126 MET A N 1
ATOM 996 C CA . MET A 1 126 ? -4.981 -6.432 16.001 1.00 81.00 126 MET A CA 1
ATOM 997 C C . MET A 1 126 ? -5.779 -5.884 17.191 1.00 81.00 126 MET A C 1
ATOM 999 O O . MET A 1 126 ? -5.690 -6.435 18.289 1.00 81.00 126 MET A O 1
ATOM 1003 N N . ASN A 1 127 ? -6.554 -4.811 16.988 1.00 80.38 127 ASN A N 1
ATOM 1004 C CA . ASN A 1 127 ? -7.164 -4.045 18.077 1.00 80.38 127 ASN A CA 1
ATOM 1005 C C . ASN A 1 127 ? -8.695 -4.013 18.071 1.00 80.38 127 ASN A C 1
ATOM 1007 O O . ASN A 1 127 ? -9.261 -3.412 18.982 1.00 80.38 127 ASN A O 1
ATOM 1011 N N . TYR A 1 128 ? -9.369 -4.667 17.117 1.00 75.38 128 TYR A N 1
ATOM 1012 C CA . TYR A 1 128 ? -10.835 -4.618 16.992 1.00 75.38 128 TYR A CA 1
ATOM 1013 C C . TYR A 1 128 ? -11.588 -5.026 18.271 1.00 75.38 128 TYR A C 1
ATOM 1015 O O . TYR A 1 128 ? -12.723 -4.607 18.470 1.00 75.38 128 TYR A O 1
ATOM 1023 N N . TRP A 1 129 ? -10.967 -5.841 19.129 1.00 76.12 129 TRP A N 1
ATOM 1024 C CA . TRP A 1 129 ? -11.532 -6.347 20.383 1.00 76.12 129 TRP A CA 1
ATOM 1025 C C . TRP A 1 129 ? -11.070 -5.577 21.633 1.00 76.12 129 TRP A C 1
ATOM 1027 O O . TRP A 1 129 ? -11.645 -5.763 22.702 1.00 76.12 129 TRP A O 1
ATOM 1037 N N . LYS A 1 130 ? -10.036 -4.730 21.524 1.00 82.50 130 LYS A N 1
ATOM 1038 C CA . LYS A 1 130 ? -9.438 -3.977 22.648 1.00 82.50 130 LYS A CA 1
ATOM 1039 C C . LYS A 1 130 ? -9.789 -2.501 22.647 1.00 82.50 130 LYS A C 1
ATOM 1041 O O . LYS A 1 130 ? -9.919 -1.897 23.707 1.00 82.50 130 LYS A O 1
ATOM 1046 N N . HIS A 1 131 ? -9.888 -1.915 21.464 1.00 84.25 131 HIS A N 1
ATOM 1047 C CA . HIS A 1 131 ? -10.055 -0.485 21.290 1.00 84.25 131 HIS A CA 1
ATOM 1048 C C . HIS A 1 131 ? -11.200 -0.209 20.329 1.00 84.25 131 HIS A C 1
ATOM 1050 O O . HIS A 1 131 ? -11.449 -0.967 19.392 1.00 84.25 131 HIS A O 1
ATOM 1056 N N . ASP A 1 132 ? -11.870 0.921 20.537 1.00 86.56 132 ASP A N 1
ATOM 1057 C CA . ASP A 1 132 ? -12.880 1.383 19.600 1.00 86.56 132 ASP A CA 1
ATOM 1058 C C . ASP A 1 132 ? -12.225 1.813 18.279 1.00 86.56 132 ASP A C 1
ATOM 1060 O O . ASP A 1 132 ? -11.575 2.858 18.187 1.00 86.56 132 ASP A O 1
ATOM 1064 N N . ILE A 1 133 ? -12.445 1.014 17.239 1.00 88.94 133 ILE A N 1
ATOM 1065 C CA . ILE A 1 133 ? -12.017 1.298 15.867 1.00 88.94 133 ILE A CA 1
ATOM 1066 C C . ILE A 1 133 ? -13.120 1.956 15.027 1.00 88.94 133 ILE A C 1
ATOM 1068 O O . ILE A 1 133 ? -12.921 2.161 13.834 1.00 88.94 133 ILE A O 1
ATOM 1072 N N . SER A 1 134 ? -14.281 2.283 15.604 1.00 89.38 134 SER A N 1
ATOM 1073 C CA . SER A 1 134 ? -15.398 2.848 14.845 1.00 89.38 134 SER A CA 1
ATOM 1074 C C . SER A 1 134 ? -15.099 4.254 14.315 1.00 89.38 134 SER A C 1
ATOM 1076 O O . SER A 1 134 ? -14.406 5.054 14.949 1.00 89.38 134 SER A O 1
ATOM 1078 N N . ILE A 1 135 ? -15.624 4.555 13.131 1.00 88.69 135 ILE A N 1
ATOM 1079 C CA . ILE A 1 135 ? -15.556 5.871 12.489 1.00 88.69 135 ILE A CA 1
ATOM 1080 C C . ILE A 1 135 ? -17.002 6.284 12.234 1.00 88.69 135 ILE A C 1
ATOM 1082 O O . ILE A 1 135 ? -17.733 5.572 11.547 1.00 88.69 135 ILE A O 1
ATOM 1086 N N . ASN A 1 136 ? -17.433 7.399 12.827 1.00 88.44 136 ASN A N 1
ATOM 1087 C CA . ASN A 1 136 ? -18.815 7.888 12.737 1.00 88.44 136 ASN A CA 1
ATOM 1088 C C . ASN A 1 136 ? -19.870 6.807 13.065 1.00 88.44 136 ASN A C 1
ATOM 1090 O O . ASN A 1 136 ? -20.906 6.713 12.412 1.00 88.44 136 ASN A O 1
ATOM 1094 N N . GLY A 1 137 ? -19.586 5.953 14.056 1.00 84.00 137 GLY A N 1
ATOM 1095 C CA . GLY A 1 137 ? -20.480 4.874 14.491 1.00 84.00 137 GLY A CA 1
ATOM 1096 C C . GLY A 1 137 ? -20.503 3.632 13.592 1.00 84.00 137 GLY A C 1
ATOM 1097 O O . GLY A 1 137 ? -21.206 2.676 13.904 1.00 84.00 137 GLY A O 1
ATOM 1098 N N . GLN A 1 138 ? -19.730 3.605 12.504 1.00 87.12 138 GLN A N 1
ATOM 1099 C CA . GLN A 1 138 ? -19.591 2.438 11.630 1.00 87.12 138 GLN A CA 1
ATOM 1100 C C . GLN A 1 138 ? -18.283 1.692 11.905 1.00 87.12 138 GLN A C 1
ATOM 1102 O O . GLN A 1 138 ? -17.311 2.269 12.396 1.00 87.12 138 GLN A O 1
ATOM 1107 N N . ASN A 1 139 ? -18.238 0.399 11.570 1.00 87.50 139 ASN A N 1
ATOM 1108 C CA . ASN A 1 139 ? -17.028 -0.407 11.714 1.00 87.50 139 ASN A CA 1
ATOM 1109 C C . ASN A 1 139 ? -15.894 0.175 10.844 1.00 87.50 139 ASN A C 1
ATOM 1111 O O . ASN A 1 139 ? -15.987 0.187 9.615 1.00 87.50 139 ASN A O 1
ATOM 1115 N N . GLY A 1 140 ? -14.811 0.640 11.479 1.00 86.94 140 GLY A N 1
ATOM 1116 C CA . GLY A 1 140 ? -13.687 1.264 10.777 1.00 86.94 140 GLY A CA 1
ATOM 1117 C C . GLY A 1 140 ? -12.944 0.321 9.831 1.00 86.94 140 GLY A C 1
ATOM 1118 O O . GLY A 1 140 ? -12.443 0.771 8.807 1.00 86.94 140 GLY A O 1
ATOM 1119 N N . GLY A 1 141 ? -12.927 -0.988 10.110 1.00 88.19 141 GLY A N 1
ATOM 1120 C CA . GLY A 1 141 ? -12.380 -2.001 9.204 1.00 88.19 141 GLY A CA 1
ATOM 1121 C C . GLY A 1 141 ? -13.200 -2.135 7.919 1.00 88.19 141 GLY A C 1
ATOM 1122 O O . GLY A 1 141 ? -12.631 -2.160 6.831 1.00 88.19 141 GLY A O 1
ATOM 1123 N N . HIS A 1 142 ? -14.530 -2.130 8.032 1.00 88.88 142 HIS A N 1
ATOM 1124 C CA . HIS A 1 142 ? -15.429 -2.129 6.872 1.00 88.88 142 HIS A CA 1
ATOM 1125 C C . HIS A 1 142 ? -15.250 -0.856 6.033 1.00 88.88 142 HIS A C 1
ATOM 1127 O O . HIS A 1 142 ? -15.142 -0.917 4.808 1.00 88.88 142 HIS A O 1
ATOM 1133 N N . LEU A 1 143 ? -15.178 0.308 6.685 1.00 91.38 143 LEU A N 1
ATOM 1134 C CA . LEU A 1 143 ? -14.947 1.580 6.003 1.00 91.38 143 LEU A CA 1
ATOM 1135 C C . LEU A 1 143 ? -13.569 1.670 5.346 1.00 91.38 143 LEU A C 1
ATOM 1137 O O . LEU A 1 143 ? -13.473 2.176 4.230 1.00 91.38 143 LEU A O 1
ATOM 1141 N N . LEU A 1 144 ? -12.526 1.139 5.989 1.00 92.19 144 LEU A N 1
ATOM 1142 C CA . LEU A 1 144 ? -11.197 1.020 5.393 1.00 92.19 144 LEU A CA 1
ATOM 1143 C C . LEU A 1 144 ? -11.273 0.229 4.094 1.00 92.19 144 LEU A C 1
ATOM 1145 O O . LEU A 1 144 ? -10.762 0.677 3.073 1.00 92.19 144 LEU A O 1
ATOM 1149 N N . CYS A 1 145 ? -11.945 -0.916 4.119 1.00 90.38 145 CYS A N 1
ATOM 1150 C CA . CYS A 1 145 ? -12.055 -1.759 2.945 1.00 90.38 145 CYS A CA 1
ATOM 1151 C C . CYS A 1 145 ? -12.913 -1.129 1.840 1.00 90.38 145 CYS A C 1
ATOM 1153 O O . CYS A 1 145 ? -12.553 -1.227 0.671 1.00 90.38 145 CYS A O 1
ATOM 1155 N N . ASN A 1 146 ? -13.975 -0.397 2.189 1.00 91.06 146 ASN A N 1
ATOM 1156 C CA . ASN A 1 146 ? -14.756 0.378 1.223 1.00 91.06 146 ASN A CA 1
ATOM 1157 C C . ASN A 1 146 ? -13.953 1.534 0.589 1.00 91.06 146 ASN A C 1
ATOM 1159 O O . ASN A 1 146 ? -14.049 1.785 -0.608 1.00 91.06 146 ASN A O 1
ATOM 1163 N N . ALA A 1 147 ? -13.133 2.240 1.368 1.00 90.62 147 ALA A N 1
ATOM 1164 C CA . ALA A 1 147 ? -12.239 3.261 0.821 1.00 90.62 147 ALA A CA 1
ATOM 1165 C C . ALA A 1 147 ? -11.155 2.629 -0.073 1.00 90.62 147 ALA A C 1
ATOM 1167 O O . ALA A 1 147 ? -10.774 3.176 -1.107 1.00 90.62 147 ALA A O 1
ATOM 1168 N N . TYR A 1 148 ? -10.689 1.440 0.305 1.00 91.38 148 TYR A N 1
ATOM 1169 C CA . TYR A 1 148 ? -9.625 0.725 -0.380 1.00 91.38 148 TYR A CA 1
ATOM 1170 C C . TYR A 1 148 ? -10.021 0.192 -1.764 1.00 91.38 148 TYR A C 1
ATOM 1172 O O . TYR A 1 148 ? -9.187 0.201 -2.676 1.00 91.38 148 TYR A O 1
ATOM 1180 N N . THR A 1 149 ? -11.281 -0.209 -1.979 1.00 88.19 149 THR A N 1
ATOM 1181 C CA . THR A 1 149 ? -11.755 -0.649 -3.310 1.00 88.19 149 THR A CA 1
ATOM 1182 C C . THR A 1 149 ? -11.523 0.425 -4.376 1.00 88.19 149 THR A C 1
ATOM 1184 O O . THR A 1 149 ? -11.100 0.104 -5.488 1.00 88.19 149 THR A O 1
ATOM 1187 N N . HIS A 1 150 ? -11.674 1.696 -3.998 1.00 86.31 150 HIS A N 1
ATOM 1188 C CA . HIS A 1 150 ? -11.484 2.870 -4.852 1.00 86.31 150 HIS A CA 1
ATOM 1189 C C . HIS A 1 150 ? -10.037 3.396 -4.887 1.00 86.31 150 HIS A C 1
ATOM 1191 O O . HIS A 1 150 ? -9.725 4.284 -5.677 1.00 86.31 150 HIS A O 1
ATOM 1197 N N . ALA A 1 151 ? -9.136 2.862 -4.058 1.00 85.19 151 ALA A N 1
ATOM 1198 C CA . ALA A 1 151 ? -7.737 3.282 -4.032 1.00 85.19 151 ALA A CA 1
ATOM 1199 C C . ALA A 1 151 ? -6.961 2.791 -5.270 1.00 85.19 151 ALA A C 1
ATOM 1201 O O . ALA A 1 151 ? -7.287 1.765 -5.868 1.00 85.19 151 ALA A O 1
ATOM 1202 N N . THR A 1 152 ? -5.884 3.486 -5.636 1.00 83.81 152 THR A N 1
ATOM 1203 C CA . THR A 1 152 ? -4.931 3.030 -6.668 1.00 83.81 152 THR A CA 1
ATOM 1204 C C . THR A 1 152 ? -3.929 2.007 -6.123 1.00 83.81 152 THR A C 1
ATOM 1206 O O . THR A 1 152 ? -3.424 1.169 -6.867 1.00 83.81 152 THR A O 1
ATOM 1209 N N . TYR A 1 153 ? -3.661 2.042 -4.816 1.00 83.94 153 TYR A N 1
ATOM 1210 C CA . TYR A 1 153 ? -2.758 1.119 -4.133 1.00 83.94 153 TYR A CA 1
ATOM 1211 C C . TYR A 1 153 ? -3.370 -0.287 -3.986 1.00 83.94 153 TYR A C 1
ATOM 1213 O O . TYR A 1 153 ? -4.553 -0.441 -3.666 1.00 83.94 153 TYR A O 1
ATOM 1221 N N . ARG A 1 154 ? -2.549 -1.329 -4.182 1.00 85.25 154 ARG A N 1
ATOM 1222 C CA . ARG A 1 154 ? -2.938 -2.744 -4.062 1.00 85.25 154 ARG A CA 1
ATOM 1223 C C . ARG A 1 154 ? -1.915 -3.520 -3.226 1.00 85.25 154 ARG A C 1
ATOM 1225 O O . ARG A 1 154 ? -0.716 -3.371 -3.423 1.00 85.25 154 ARG A O 1
ATOM 1232 N N . SER A 1 155 ? -2.394 -4.340 -2.293 1.00 83.00 155 SER A N 1
ATOM 1233 C CA . SER A 1 155 ? -1.603 -5.122 -1.342 1.00 83.00 155 SER A CA 1
ATOM 1234 C C . SER A 1 155 ? -2.348 -6.403 -0.986 1.00 83.00 155 SER A C 1
ATOM 1236 O O . SER A 1 155 ? -3.514 -6.368 -0.592 1.00 83.00 155 SER A O 1
ATOM 1238 N N . GLY A 1 156 ? -1.649 -7.539 -1.063 1.00 81.94 156 GLY A N 1
ATOM 1239 C CA . GLY A 1 156 ? -2.197 -8.835 -0.664 1.00 81.94 156 GLY A CA 1
ATOM 1240 C C . GLY A 1 156 ? -2.611 -8.888 0.810 1.00 81.94 156 GLY A C 1
ATOM 1241 O O . GLY A 1 156 ? -3.570 -9.576 1.140 1.00 81.94 156 GLY A O 1
ATOM 1242 N N . LYS A 1 157 ? -1.949 -8.120 1.689 1.00 80.38 157 LYS A N 1
ATOM 1243 C CA . LYS A 1 157 ? -2.287 -8.064 3.122 1.00 80.38 157 LYS A CA 1
ATOM 1244 C C . LYS A 1 157 ? -3.625 -7.368 3.357 1.00 80.38 157 LYS A C 1
ATOM 1246 O O . LYS A 1 157 ? -4.443 -7.858 4.129 1.00 80.38 157 LYS A O 1
ATOM 1251 N N . VAL A 1 158 ? -3.851 -6.243 2.678 1.00 85.12 158 VAL A N 1
ATOM 1252 C CA . VAL A 1 158 ? -5.113 -5.496 2.785 1.00 85.12 158 VAL A CA 1
ATOM 1253 C C . VAL A 1 158 ? -6.244 -6.272 2.118 1.00 85.12 158 VAL A C 1
ATOM 1255 O O . VAL A 1 158 ? -7.318 -6.365 2.697 1.00 85.12 158 VAL A O 1
ATOM 1258 N N . ASN A 1 159 ? -5.986 -6.899 0.963 1.00 86.50 159 ASN A N 1
ATOM 1259 C CA . ASN A 1 159 ? -6.952 -7.785 0.309 1.00 86.50 159 ASN A CA 1
ATOM 1260 C C . ASN A 1 159 ? -7.391 -8.918 1.245 1.00 86.50 159 ASN A C 1
ATOM 1262 O O . ASN A 1 159 ? -8.577 -9.048 1.512 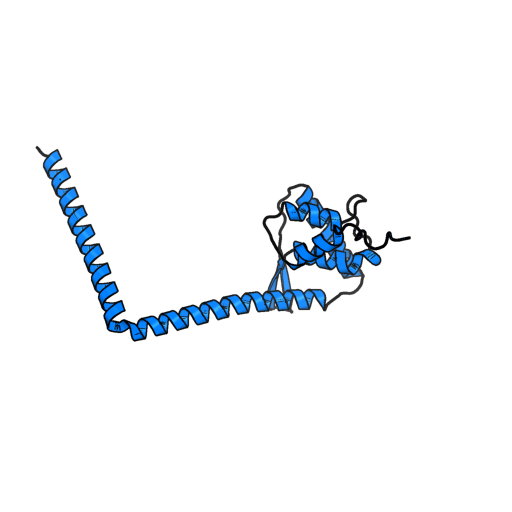1.00 86.50 159 ASN A O 1
ATOM 1266 N N . ALA A 1 160 ? -6.440 -9.663 1.819 1.00 83.25 160 ALA A N 1
ATOM 1267 C CA . ALA A 1 160 ? -6.749 -10.757 2.737 1.00 83.25 160 ALA A CA 1
ATOM 1268 C C . ALA A 1 160 ? -7.543 -10.279 3.963 1.00 83.25 160 ALA A C 1
ATOM 1270 O O . ALA A 1 160 ? -8.494 -10.933 4.382 1.00 83.25 160 ALA A O 1
ATOM 1271 N N . TRP A 1 161 ? -7.194 -9.115 4.519 1.00 83.69 161 TRP A N 1
ATOM 1272 C CA . TRP A 1 161 ? -7.965 -8.502 5.598 1.00 83.69 161 TRP A CA 1
ATOM 1273 C C . TRP A 1 161 ? -9.400 -8.182 5.163 1.00 83.69 161 TRP A C 1
ATOM 1275 O O . TRP A 1 161 ? -10.353 -8.573 5.835 1.00 83.69 161 TRP A O 1
ATOM 1285 N N . CYS A 1 162 ? -9.580 -7.517 4.025 1.00 87.06 162 CYS A N 1
ATOM 1286 C CA . CYS A 1 162 ? -10.906 -7.159 3.535 1.00 87.06 162 CYS A CA 1
ATOM 1287 C C . CYS A 1 162 ? -11.757 -8.383 3.198 1.00 87.06 162 CYS A C 1
ATOM 1289 O O . CYS A 1 162 ? -12.937 -8.396 3.539 1.00 87.06 162 CYS A O 1
ATOM 1291 N N . ASP A 1 163 ? -11.156 -9.441 2.657 1.00 84.25 163 ASP A N 1
ATOM 1292 C CA . ASP A 1 163 ? -11.830 -10.721 2.449 1.00 84.25 163 ASP A CA 1
ATOM 1293 C C . ASP A 1 163 ? -12.324 -11.310 3.776 1.00 84.25 163 ASP A C 1
ATOM 1295 O O . ASP A 1 163 ? -13.436 -11.824 3.835 1.00 84.25 163 ASP A O 1
ATOM 1299 N N . THR A 1 164 ? -11.551 -11.196 4.864 1.00 77.50 164 THR A N 1
ATOM 1300 C CA . THR A 1 164 ? -11.988 -11.667 6.192 1.00 77.50 164 THR A CA 1
ATOM 1301 C C . THR A 1 164 ? -13.067 -10.793 6.829 1.00 77.50 164 THR A C 1
ATOM 1303 O O . THR A 1 164 ? -13.967 -11.322 7.474 1.00 77.50 164 THR A O 1
ATOM 1306 N N . VAL A 1 165 ? -13.015 -9.471 6.638 1.00 74.44 165 VAL A N 1
ATOM 1307 C CA . VAL A 1 165 ? -14.012 -8.533 7.185 1.00 74.44 165 VAL A CA 1
ATOM 1308 C C . VAL A 1 165 ? -15.347 -8.642 6.450 1.00 74.44 165 VAL A C 1
ATOM 1310 O O . VAL A 1 165 ? -16.400 -8.522 7.072 1.00 74.44 165 VAL A O 1
ATOM 1313 N N . PHE A 1 166 ? -15.311 -8.867 5.136 1.00 69.00 166 PHE A N 1
ATOM 1314 C CA . PHE A 1 166 ? -16.500 -9.032 4.301 1.00 69.00 166 PHE A CA 1
ATOM 1315 C C . PHE A 1 166 ? -16.929 -10.489 4.119 1.00 69.00 166 PHE A C 1
ATOM 1317 O O . PHE A 1 166 ? -17.921 -10.738 3.430 1.00 69.00 166 PHE A O 1
ATOM 1324 N N . ALA A 1 167 ? -16.212 -11.453 4.705 1.00 64.12 167 ALA A N 1
ATOM 1325 C CA . ALA A 1 167 ? -16.616 -12.847 4.664 1.00 64.12 167 ALA A CA 1
ATOM 1326 C C . ALA A 1 167 ? -18.016 -12.971 5.276 1.00 64.12 167 ALA A C 1
ATOM 1328 O O . ALA A 1 167 ? -18.208 -12.812 6.482 1.00 64.12 167 ALA A O 1
ATOM 1329 N N . SER A 1 168 ? -19.007 -13.260 4.430 1.00 48.03 168 SER A N 1
ATOM 1330 C CA . SER A 1 168 ? -20.317 -13.701 4.900 1.00 48.03 168 SER A CA 1
ATOM 1331 C C . SER A 1 168 ? -20.098 -14.942 5.776 1.00 48.03 168 SER A C 1
ATOM 1333 O O . SER A 1 168 ? -19.255 -15.772 5.406 1.00 48.03 168 SER A O 1
ATOM 1335 N N . PRO A 1 169 ? -20.783 -15.095 6.927 1.00 46.50 169 PRO A N 1
ATOM 1336 C CA . PRO A 1 169 ? -20.660 -16.310 7.721 1.00 46.50 169 PRO A CA 1
ATOM 1337 C C . PRO A 1 169 ? -20.924 -17.498 6.798 1.00 46.50 169 PRO A C 1
ATOM 1339 O O . PRO A 1 169 ? -21.978 -17.572 6.161 1.00 46.50 169 PRO A O 1
ATOM 1342 N N . ARG A 1 170 ? -19.924 -18.382 6.657 1.00 44.94 170 ARG A N 1
ATOM 1343 C CA . ARG A 1 170 ? -20.044 -19.576 5.819 1.00 44.94 170 ARG A CA 1
ATOM 1344 C C . ARG A 1 170 ? -21.324 -20.287 6.225 1.00 44.94 170 ARG A C 1
ATOM 1346 O O . ARG A 1 170 ? -21.502 -20.642 7.386 1.00 44.94 170 ARG A O 1
ATOM 1353 N N . THR A 1 171 ? -22.213 -20.472 5.261 1.00 42.84 171 THR A N 1
ATOM 1354 C CA . THR A 1 171 ? -23.518 -21.121 5.408 1.00 42.84 171 THR A CA 1
ATOM 1355 C C . THR A 1 171 ? -23.372 -22.639 5.619 1.00 42.84 171 THR A C 1
ATOM 1357 O O . THR A 1 171 ? -24.116 -23.422 5.042 1.00 42.84 171 THR A O 1
ATOM 1360 N N . GLU A 1 172 ? -22.381 -23.076 6.402 1.00 47.25 172 GLU A N 1
ATOM 1361 C CA . GLU A 1 172 ? -22.117 -24.487 6.710 1.00 47.25 172 GLU A CA 1
ATOM 1362 C C . GLU A 1 172 ? -22.533 -24.878 8.139 1.00 47.25 172 GLU A C 1
ATOM 1364 O O . GLU A 1 172 ? -22.767 -26.058 8.377 1.00 47.25 172 GLU A O 1
ATOM 1369 N N . ASP A 1 173 ? -22.786 -23.917 9.039 1.00 45.16 173 ASP A N 1
ATOM 1370 C CA . ASP A 1 173 ? -23.292 -24.183 10.403 1.00 45.16 173 ASP A CA 1
ATOM 1371 C C . ASP A 1 173 ? -24.828 -24.058 10.535 1.00 45.16 173 ASP A C 1
ATOM 1373 O O . ASP A 1 173 ? -25.373 -23.894 11.625 1.00 45.16 173 ASP A O 1
ATOM 1377 N N . GLN A 1 174 ? -25.563 -24.164 9.423 1.00 39.75 174 GLN A N 1
ATOM 1378 C CA . GLN A 1 174 ? -27.015 -24.397 9.420 1.00 39.75 174 GLN A CA 1
ATOM 1379 C C . GLN A 1 174 ? -27.329 -25.779 8.841 1.00 39.75 174 GLN A C 1
ATOM 1381 O O . GLN A 1 174 ? -27.979 -25.924 7.808 1.00 39.75 174 GLN A O 1
ATOM 1386 N N . LYS A 1 175 ? -26.878 -26.824 9.533 1.00 36.22 175 LYS A N 1
ATOM 1387 C CA . LYS A 1 175 ? -27.555 -28.122 9.500 1.00 36.22 175 LYS A CA 1
ATOM 1388 C C . LYS A 1 175 ? -27.935 -28.494 10.926 1.00 36.22 175 LYS A C 1
ATOM 1390 O O . LYS A 1 175 ? -27.108 -28.964 11.699 1.00 36.22 175 LYS A O 1
ATOM 1395 N N . VAL A 1 176 ? -29.191 -28.169 11.234 1.00 38.62 176 VAL A N 1
ATOM 1396 C CA . VAL A 1 176 ? -30.011 -28.815 12.267 1.00 38.62 176 VAL A CA 1
ATOM 1397 C C . VAL A 1 176 ? -30.086 -30.310 11.980 1.00 38.62 176 VAL A C 1
ATOM 1399 O O . VAL A 1 176 ? -30.191 -30.657 10.779 1.00 38.62 176 VAL A O 1
#

Foldseek 3Di:
DVVVVVVVVVVVVVVVVVVVVVVVVVVVVVVCVVPVVVVVVVVVVVVVVVVVVVVQQVVLQVVLLCVLLVCPDPPVVLVVLLVVLLVVLVCLVVVHDDDQWDFRDDVPDGSHIDGSLLSSLSSCVVPVPPDDSDHPNHRVLQSSLVSVVPDPDDDPNSVVSNCVVPVDPPPPPPDD